Protein AF-A0A6M5JEY6-F1 (afdb_monomer_lite)

Radius of gyration: 16.25 Å; chains: 1; bounding box: 39×34×41 Å

Secondary structure (DSSP, 8-state):
--------TT----TTGGGS-TT----EEEEE-TTS-EEEEE-GGG-SSHHHHHHHHHHHHHHHHHHHHHHHT--HHHHHHHHHHHHHHHHHH--S----S------

Foldseek 3Di:
DDPPPDDDPPDDDPPCPPPCDPPDDDAKDWDADPVRDIAIDGLCLVDPDPVVVVVVVLVVLLVVLVVCCVVVVDDSVVSSVVSVVVVVCCVVPPPDDPPHPDPNDDD

Sequence (107 aa):
MSSSTWEPEGRITLENAEDLGPDSAEIARVWVNDEGGASVWIAAFRLEDPKMFGYLMADTMRHAARAYAGTWSIEEDAALEAIAQGLSEALRGQTTTVTTIQDGSLN

Structure (mmCIF, N/CA/C/O backbone):
data_AF-A0A6M5JEY6-F1
#
_entry.id   AF-A0A6M5JEY6-F1
#
loop_
_atom_site.group_PDB
_atom_site.id
_atom_site.type_symbol
_atom_site.label_atom_id
_atom_site.label_alt_id
_atom_site.label_comp_id
_atom_site.label_asym_id
_atom_site.label_entity_id
_atom_site.label_seq_id
_atom_site.pdbx_PDB_ins_code
_atom_site.Cartn_x
_atom_site.Cartn_y
_atom_site.Cartn_z
_atom_site.occupancy
_atom_site.B_iso_or_equiv
_atom_site.auth_seq_id
_atom_site.auth_comp_id
_atom_site.auth_asym_id
_atom_site.auth_atom_id
_atom_site.pdbx_PDB_model_num
ATOM 1 N N . MET A 1 1 ? 21.603 21.913 -14.740 1.00 39.66 1 MET A N 1
ATOM 2 C CA . MET A 1 1 ? 20.495 22.633 -14.080 1.00 39.66 1 MET A CA 1
ATOM 3 C C . MET A 1 1 ? 19.780 21.611 -13.224 1.00 39.66 1 MET A C 1
ATOM 5 O O . MET A 1 1 ? 19.295 20.642 -13.785 1.00 39.66 1 MET A O 1
ATOM 9 N N . SER A 1 2 ? 19.833 21.738 -11.897 1.00 47.00 2 SER A N 1
ATOM 10 C CA . SER A 1 2 ? 19.101 20.820 -11.020 1.00 47.00 2 SER A CA 1
ATOM 11 C C . SER A 1 2 ? 17.616 21.126 -11.190 1.00 47.00 2 SER A C 1
ATOM 13 O O . SER A 1 2 ? 17.173 22.200 -10.784 1.00 47.00 2 SER A O 1
ATOM 15 N N . SER A 1 3 ? 16.865 20.257 -11.870 1.00 49.84 3 SER A N 1
ATOM 16 C CA . SER A 1 3 ? 15.410 20.322 -11.799 1.00 49.84 3 SER A CA 1
ATOM 17 C C . SER A 1 3 ? 15.047 19.875 -10.391 1.00 49.84 3 SER A C 1
ATOM 19 O O . SER A 1 3 ? 15.101 18.683 -10.092 1.00 49.84 3 SER A O 1
ATOM 21 N N . SER A 1 4 ? 14.731 20.809 -9.494 1.00 55.00 4 SER A N 1
ATOM 22 C CA . SER A 1 4 ? 14.051 20.406 -8.269 1.00 55.00 4 SER A CA 1
ATOM 23 C C . SER A 1 4 ? 12.665 19.939 -8.693 1.00 55.00 4 SER A C 1
ATOM 25 O O . SER A 1 4 ? 11.786 20.755 -8.976 1.00 55.00 4 SER A O 1
ATOM 27 N N . THR A 1 5 ? 12.496 18.629 -8.826 1.00 67.94 5 THR A N 1
ATOM 28 C CA . THR A 1 5 ? 11.174 18.028 -8.937 1.00 67.94 5 THR A CA 1
ATOM 29 C C . THR A 1 5 ? 10.427 18.420 -7.671 1.00 67.94 5 THR A C 1
ATOM 31 O O . THR A 1 5 ? 10.862 18.097 -6.567 1.00 67.94 5 THR A O 1
ATOM 34 N N . TRP A 1 6 ? 9.373 19.216 -7.824 1.00 76.56 6 TRP A N 1
ATOM 35 C CA . TRP A 1 6 ? 8.491 19.548 -6.716 1.00 76.56 6 TRP A CA 1
ATOM 36 C C . TRP A 1 6 ? 7.803 18.261 -6.244 1.00 76.56 6 TRP A C 1
ATOM 38 O O . TRP A 1 6 ? 7.309 17.491 -7.068 1.00 76.56 6 TRP A O 1
ATOM 48 N N . GLU A 1 7 ? 7.800 18.024 -4.934 1.00 74.75 7 GLU A N 1
ATOM 49 C CA . GLU A 1 7 ? 7.106 16.903 -4.298 1.00 74.75 7 GLU A CA 1
ATOM 50 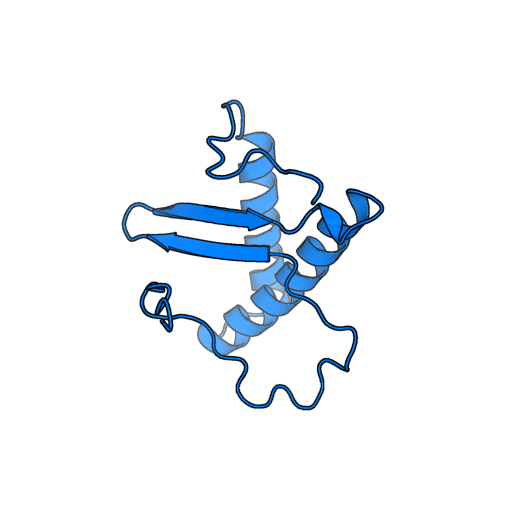C C . GLU A 1 7 ? 6.067 17.450 -3.305 1.00 74.75 7 GLU A C 1
ATOM 52 O O . GLU A 1 7 ? 6.340 18.479 -2.674 1.00 74.75 7 GLU A O 1
ATOM 57 N N . PRO A 1 8 ? 4.903 16.789 -3.145 1.00 81.06 8 PRO A N 1
ATOM 58 C CA . PRO A 1 8 ? 3.904 17.192 -2.159 1.00 81.06 8 PRO A CA 1
ATOM 59 C C . PRO A 1 8 ? 4.432 17.140 -0.715 1.00 81.06 8 PRO A C 1
ATOM 61 O O . PRO A 1 8 ? 5.361 16.391 -0.393 1.00 81.06 8 PRO A O 1
ATOM 64 N N . GLU A 1 9 ? 3.816 17.930 0.170 1.00 81.12 9 GLU A N 1
ATOM 65 C CA . GLU A 1 9 ? 4.100 17.892 1.609 1.00 81.12 9 GLU A CA 1
ATOM 66 C C . GLU A 1 9 ? 3.762 16.517 2.217 1.00 81.12 9 GLU A C 1
ATOM 68 O O . GLU A 1 9 ? 2.911 15.787 1.712 1.00 81.12 9 GLU A O 1
ATOM 73 N N . GLY A 1 10 ? 4.447 16.146 3.305 1.00 80.88 10 GLY A N 1
ATOM 74 C CA . GLY A 1 10 ? 4.208 14.872 3.999 1.00 80.88 10 GLY A CA 1
ATOM 75 C C . GLY A 1 10 ? 4.882 13.647 3.371 1.00 80.88 10 GLY A C 1
ATOM 76 O O . GLY A 1 10 ? 4.564 12.522 3.755 1.00 80.88 10 GLY A O 1
ATOM 77 N N . ARG A 1 11 ? 5.825 13.834 2.432 1.00 86.00 11 ARG A N 1
ATOM 78 C CA . ARG A 1 11 ? 6.620 12.725 1.883 1.00 86.00 11 ARG A CA 1
ATOM 79 C C . ARG A 1 11 ? 7.282 11.924 3.008 1.00 86.00 11 ARG A C 1
ATOM 81 O O . ARG A 1 11 ? 7.940 12.496 3.877 1.00 86.00 11 ARG A O 1
ATOM 88 N N . ILE A 1 12 ? 7.159 10.601 2.952 1.00 83.31 12 ILE A N 1
ATOM 89 C CA . ILE A 1 12 ? 7.880 9.715 3.866 1.00 83.31 12 ILE A CA 1
ATOM 90 C C . ILE A 1 12 ? 9.344 9.702 3.426 1.00 83.31 12 ILE A C 1
ATOM 92 O O . ILE A 1 12 ? 9.678 9.215 2.346 1.00 83.31 12 ILE A O 1
ATOM 96 N N . THR A 1 13 ? 10.220 10.283 4.241 1.00 81.19 13 THR A N 1
ATOM 97 C CA . THR A 1 13 ? 11.665 10.231 4.020 1.00 81.19 13 THR A CA 1
ATOM 98 C C . THR A 1 13 ? 12.220 8.899 4.499 1.00 81.19 13 THR A C 1
ATOM 100 O O . THR A 1 13 ? 11.838 8.401 5.556 1.00 81.19 13 THR A O 1
ATOM 103 N N . LEU A 1 14 ? 13.166 8.338 3.743 1.00 77.12 14 LEU A N 1
ATOM 104 C CA . LEU A 1 14 ? 13.968 7.200 4.186 1.00 77.12 14 LEU A CA 1
ATOM 105 C C . LEU A 1 14 ? 14.967 7.681 5.251 1.00 77.12 14 LEU A C 1
ATOM 107 O O . LEU A 1 14 ? 16.149 7.880 4.972 1.00 77.12 14 LEU A O 1
ATOM 111 N N . GLU A 1 15 ? 14.485 7.954 6.460 1.00 64.44 15 GLU A N 1
ATOM 112 C CA . GLU A 1 15 ? 15.366 8.193 7.600 1.00 64.44 15 GLU A CA 1
ATOM 113 C C . GLU A 1 15 ? 16.042 6.860 7.948 1.00 64.44 15 GLU A C 1
ATOM 115 O O . GLU A 1 15 ? 15.373 5.892 8.299 1.00 64.44 15 GLU A O 1
ATOM 120 N N . ASN A 1 16 ? 17.371 6.801 7.808 1.00 54.47 16 ASN A N 1
ATOM 121 C CA . ASN A 1 16 ? 18.194 5.590 7.947 1.00 54.47 16 ASN A CA 1
ATOM 122 C C 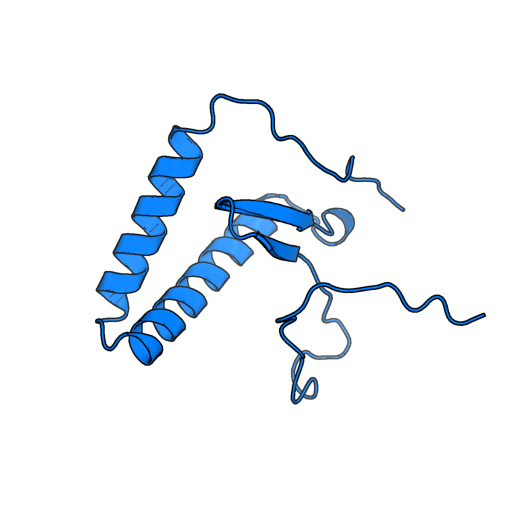. ASN A 1 16 ? 18.002 4.561 6.816 1.00 54.47 16 ASN A C 1
ATOM 124 O O . ASN A 1 16 ? 17.753 3.385 7.064 1.00 54.47 16 ASN A O 1
ATOM 128 N N . ALA A 1 17 ? 18.208 4.982 5.562 1.00 53.50 17 ALA A N 1
ATOM 129 C CA . ALA A 1 17 ? 18.307 4.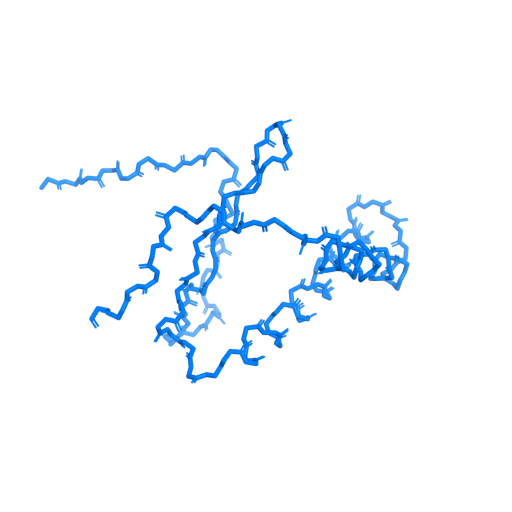112 4.377 1.00 53.50 17 ALA A CA 1
ATOM 130 C C . ALA A 1 17 ? 19.400 3.008 4.449 1.00 53.50 17 ALA A C 1
ATOM 132 O O . ALA A 1 17 ? 19.687 2.363 3.443 1.00 53.50 17 ALA A O 1
ATOM 133 N N . GLU A 1 18 ? 20.031 2.802 5.607 1.00 53.00 18 GLU A N 1
ATOM 134 C CA . GLU A 1 18 ? 21.203 1.948 5.803 1.00 53.00 18 GLU A CA 1
ATOM 135 C C . GLU A 1 18 ? 20.919 0.446 5.639 1.00 53.00 18 GLU A C 1
ATOM 137 O O . GLU A 1 18 ? 21.869 -0.301 5.435 1.00 53.00 18 GLU A O 1
ATOM 142 N N . ASP A 1 19 ? 19.654 0.001 5.646 1.00 65.88 19 ASP A N 1
ATOM 143 C CA . ASP A 1 19 ? 19.328 -1.439 5.691 1.00 65.88 19 ASP A CA 1
ATOM 144 C C . ASP A 1 19 ? 18.399 -1.945 4.569 1.00 65.88 19 ASP A C 1
ATOM 146 O O . ASP A 1 19 ? 17.921 -3.075 4.602 1.00 65.88 19 ASP A O 1
ATOM 150 N N . LEU A 1 20 ? 18.135 -1.135 3.535 1.00 75.94 20 LEU A N 1
ATOM 151 C CA . LEU A 1 20 ? 17.362 -1.610 2.375 1.00 75.94 20 LEU A CA 1
ATOM 152 C C . LEU A 1 20 ? 18.188 -2.525 1.452 1.00 75.94 20 LEU A C 1
ATOM 154 O O . LEU A 1 20 ? 17.628 -3.306 0.686 1.00 75.94 20 LEU A O 1
ATOM 158 N N . GLY A 1 21 ? 19.518 -2.445 1.535 1.00 78.12 21 GLY A N 1
ATOM 159 C CA . GLY A 1 21 ? 20.440 -3.138 0.641 1.00 78.12 21 GLY A CA 1
ATOM 160 C C . GLY A 1 21 ? 20.618 -2.430 -0.714 1.00 78.12 21 GLY A C 1
ATOM 161 O O . GLY A 1 21 ? 19.769 -1.639 -1.131 1.00 78.12 21 GLY A O 1
ATOM 162 N N . PRO A 1 22 ? 21.736 -2.694 -1.417 1.00 79.31 22 PRO A N 1
ATOM 163 C CA . PRO A 1 22 ? 22.107 -1.982 -2.645 1.00 79.31 22 PRO A CA 1
ATOM 164 C C . PRO A 1 22 ? 21.146 -2.216 -3.820 1.00 79.31 22 PRO A C 1
ATOM 166 O O . PRO A 1 22 ? 21.094 -1.391 -4.727 1.00 79.31 22 PRO A O 1
ATOM 169 N N . ASP A 1 23 ? 20.380 -3.307 -3.789 1.00 82.44 23 ASP A N 1
ATOM 170 C CA . ASP A 1 23 ? 19.460 -3.698 -4.861 1.00 82.44 23 ASP A CA 1
ATOM 171 C C . ASP A 1 23 ? 18.005 -3.275 -4.591 1.00 82.44 23 ASP A C 1
ATOM 173 O O . ASP A 1 23 ? 17.102 -3.612 -5.359 1.00 82.44 23 ASP A O 1
ATOM 177 N N . SER A 1 24 ? 17.749 -2.539 -3.503 1.00 85.69 24 SER A N 1
ATOM 178 C CA . SER A 1 24 ? 16.406 -2.038 -3.217 1.00 85.69 24 SER A CA 1
ATOM 179 C C . SER A 1 24 ? 15.994 -0.946 -4.195 1.00 85.69 24 SER A C 1
ATOM 181 O O . SER A 1 24 ? 16.770 -0.053 -4.543 1.00 85.69 24 SER A O 1
ATOM 183 N N . ALA A 1 25 ? 14.737 -1.002 -4.623 1.00 88.62 25 ALA A N 1
ATOM 184 C CA . ALA A 1 25 ? 14.164 -0.044 -5.548 1.00 88.62 25 ALA A CA 1
ATOM 185 C C . ALA A 1 25 ? 12.728 0.314 -5.159 1.00 88.62 25 ALA A C 1
ATOM 187 O O . ALA A 1 25 ? 11.950 -0.528 -4.714 1.00 88.62 25 ALA A O 1
ATOM 188 N N . GLU A 1 26 ? 12.353 1.571 -5.397 1.00 89.81 26 GLU A N 1
ATOM 189 C CA . GLU A 1 26 ? 10.970 2.022 -5.252 1.00 89.81 26 GLU A CA 1
ATOM 190 C C . GLU A 1 26 ? 10.073 1.323 -6.294 1.00 89.81 26 GLU A C 1
ATOM 192 O O . GLU A 1 26 ? 10.335 1.388 -7.504 1.00 89.81 26 GLU A O 1
ATOM 197 N N . ILE A 1 27 ? 9.021 0.650 -5.812 1.00 92.00 27 ILE A N 1
ATOM 198 C CA . ILE A 1 27 ? 8.024 -0.056 -6.637 1.00 92.00 27 ILE A CA 1
ATOM 199 C C . ILE A 1 27 ? 6.732 0.746 -6.784 1.00 92.00 27 ILE A C 1
ATOM 201 O O . ILE A 1 27 ? 6.129 0.742 -7.857 1.00 92.00 27 ILE A O 1
ATOM 205 N N . ALA A 1 28 ? 6.308 1.432 -5.727 1.00 90.75 28 ALA A N 1
ATOM 206 C CA . ALA A 1 28 ? 5.084 2.213 -5.718 1.00 90.75 28 ALA A CA 1
ATOM 207 C C . ALA A 1 28 ? 5.288 3.519 -4.955 1.00 90.75 28 ALA A C 1
ATOM 209 O O . ALA A 1 28 ? 5.929 3.539 -3.905 1.00 90.75 28 ALA A O 1
ATOM 210 N N . ARG A 1 29 ? 4.682 4.588 -5.465 1.00 90.00 29 ARG A N 1
ATOM 211 C CA . ARG A 1 29 ? 4.567 5.869 -4.774 1.00 90.00 29 ARG A CA 1
ATOM 212 C C . ARG A 1 29 ? 3.106 6.293 -4.802 1.00 90.00 29 ARG A C 1
ATOM 214 O O . ARG A 1 29 ? 2.534 6.485 -5.875 1.00 90.00 29 ARG A O 1
ATOM 221 N N . VAL A 1 30 ? 2.504 6.378 -3.621 1.00 89.62 30 VAL A N 1
ATOM 222 C CA . VAL A 1 30 ? 1.065 6.594 -3.438 1.00 89.62 30 VAL A CA 1
ATOM 223 C C . VAL A 1 30 ? 0.858 7.876 -2.650 1.00 89.62 30 VAL A C 1
ATOM 225 O O . VAL A 1 30 ? 1.465 8.061 -1.599 1.00 89.62 30 VAL A O 1
ATOM 228 N N . TRP A 1 31 ? -0.016 8.738 -3.154 1.00 88.25 31 TRP A N 1
ATOM 229 C CA . TRP A 1 31 ? -0.398 9.995 -2.522 1.00 88.25 31 TRP A CA 1
ATOM 230 C C . TRP A 1 31 ? -1.909 10.066 -2.388 1.00 88.25 31 TRP A C 1
ATOM 232 O O . TRP A 1 31 ? -2.621 9.599 -3.275 1.00 88.25 31 TRP A O 1
ATOM 242 N N . VAL A 1 32 ? -2.385 10.691 -1.318 1.00 87.25 32 VAL A N 1
ATOM 243 C CA . VAL A 1 32 ? -3.795 11.025 -1.108 1.00 87.25 32 VAL A CA 1
ATOM 244 C C . VAL A 1 32 ? -3.936 12.542 -1.027 1.00 87.25 32 VAL A C 1
ATOM 246 O O . VAL A 1 32 ? -3.021 13.218 -0.558 1.00 87.25 32 VAL A O 1
ATOM 249 N N . ASN A 1 33 ? -5.053 13.079 -1.508 1.00 83.44 33 ASN A N 1
ATOM 250 C CA . ASN A 1 33 ? -5.425 14.478 -1.316 1.00 83.44 33 ASN A CA 1
ATOM 251 C C . ASN A 1 33 ? -6.683 14.600 -0.439 1.00 83.44 33 ASN A C 1
ATOM 253 O O . ASN A 1 33 ? -7.360 13.609 -0.160 1.00 83.44 33 ASN A O 1
ATOM 257 N N . ASP A 1 34 ? -7.017 15.825 -0.034 1.00 78.81 34 ASP A N 1
ATOM 258 C CA . ASP A 1 34 ? -8.162 16.105 0.847 1.00 78.81 34 ASP A CA 1
ATOM 259 C C . ASP A 1 34 ? -9.524 15.728 0.232 1.00 78.81 34 ASP A C 1
ATOM 261 O O . ASP A 1 34 ? -10.518 15.593 0.942 1.00 78.81 34 ASP A O 1
ATOM 265 N N . GLU A 1 35 ? -9.580 15.518 -1.085 1.00 78.44 35 GLU A N 1
ATOM 266 C CA . GLU A 1 35 ? -10.780 15.081 -1.807 1.00 78.44 35 GLU A CA 1
ATOM 267 C C . GLU A 1 35 ? -10.952 13.549 -1.798 1.00 78.44 35 GLU A C 1
ATOM 269 O O . GLU A 1 35 ? -11.884 13.021 -2.404 1.00 78.44 35 GLU A O 1
ATOM 274 N N . GLY A 1 36 ? -10.060 12.817 -1.119 1.00 67.31 36 GLY A N 1
ATOM 275 C CA . GLY A 1 36 ? -10.081 11.355 -1.048 1.00 67.31 36 GLY A CA 1
ATOM 276 C C . GLY A 1 36 ? -9.602 10.666 -2.330 1.00 67.31 36 GLY A C 1
ATOM 277 O O . GLY A 1 36 ? -9.715 9.446 -2.454 1.00 67.31 36 GLY A O 1
ATOM 278 N N . GLY A 1 37 ? -9.058 11.425 -3.284 1.00 77.62 37 GLY A N 1
ATOM 279 C CA . GLY A 1 37 ? -8.443 10.898 -4.494 1.00 77.62 37 GLY A CA 1
ATOM 280 C C . GLY A 1 37 ? -7.029 10.393 -4.220 1.00 77.62 37 GLY A C 1
ATOM 281 O O . GLY A 1 37 ? -6.240 11.059 -3.547 1.00 77.62 37 GLY A O 1
ATOM 282 N N . ALA A 1 38 ? -6.691 9.227 -4.777 1.00 83.12 38 ALA A N 1
ATOM 283 C CA . ALA A 1 38 ? -5.335 8.695 -4.743 1.00 83.12 38 ALA A CA 1
ATOM 284 C C . ALA A 1 38 ? -4.617 8.936 -6.079 1.00 83.12 38 ALA A C 1
ATOM 286 O O . ALA A 1 38 ? -5.159 8.645 -7.144 1.00 83.12 38 ALA A O 1
ATOM 287 N N . SER A 1 39 ? -3.379 9.427 -6.024 1.00 85.38 39 SER A N 1
ATOM 288 C CA . SER A 1 39 ? -2.461 9.460 -7.169 1.00 85.38 39 SER A CA 1
ATOM 289 C C . SER A 1 39 ? -1.381 8.403 -6.973 1.00 85.38 39 SER A C 1
ATOM 291 O O . SER A 1 39 ? -0.701 8.390 -5.944 1.00 85.38 39 SER A O 1
ATOM 293 N N . VAL A 1 40 ? -1.238 7.502 -7.945 1.00 87.25 40 VAL A N 1
ATOM 294 C CA . VAL A 1 40 ? -0.401 6.303 -7.820 1.00 87.25 40 VAL A CA 1
ATOM 295 C C . VAL A 1 40 ? 0.564 6.201 -8.996 1.00 87.25 40 VAL A C 1
ATOM 297 O O . VAL A 1 40 ? 0.146 6.214 -10.151 1.00 87.25 40 VAL A O 1
ATOM 300 N N . TRP A 1 41 ? 1.848 6.038 -8.685 1.00 87.62 41 TRP A N 1
ATOM 301 C CA . TRP A 1 41 ? 2.904 5.686 -9.632 1.00 87.62 41 TRP A CA 1
ATOM 302 C C . TRP A 1 41 ? 3.393 4.277 -9.323 1.00 87.62 41 TRP A C 1
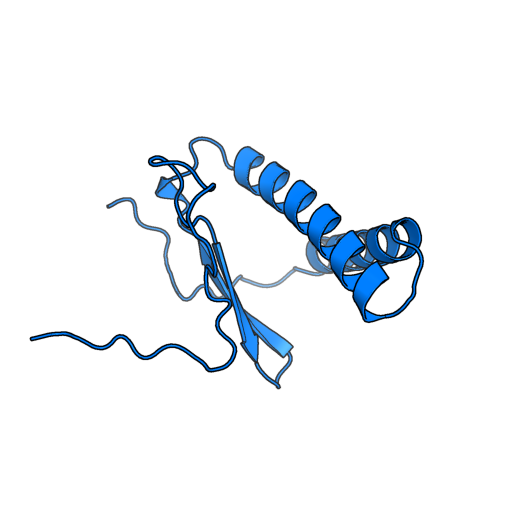ATOM 304 O O . TRP A 1 41 ? 3.752 4.003 -8.178 1.00 87.62 41 TRP A O 1
ATOM 314 N N . ILE A 1 42 ? 3.434 3.402 -10.332 1.00 89.88 42 ILE A N 1
ATOM 315 C CA . ILE A 1 42 ? 3.903 2.017 -10.199 1.00 89.88 42 ILE A CA 1
ATOM 316 C C . ILE A 1 42 ? 5.066 1.776 -11.161 1.00 89.88 42 ILE A C 1
ATOM 318 O O . ILE A 1 42 ? 4.914 1.881 -12.378 1.00 89.88 42 ILE A O 1
ATOM 322 N N . ALA A 1 43 ? 6.221 1.378 -10.631 1.00 90.69 43 ALA A N 1
ATOM 323 C CA . ALA A 1 43 ? 7.378 0.960 -11.417 1.00 90.69 43 ALA A CA 1
ATOM 324 C C . ALA A 1 43 ? 7.226 -0.499 -11.885 1.00 90.69 43 ALA A C 1
ATOM 326 O O . ALA A 1 43 ? 8.022 -1.367 -11.531 1.00 90.69 43 ALA A O 1
ATOM 327 N N . ALA A 1 44 ? 6.188 -0.776 -12.681 1.00 88.88 44 ALA A N 1
ATOM 328 C CA . ALA A 1 44 ? 5.828 -2.134 -13.099 1.00 88.88 44 ALA A CA 1
ATOM 329 C C . ALA A 1 44 ? 6.972 -2.869 -13.821 1.00 88.88 44 ALA A C 1
ATOM 331 O O . ALA A 1 44 ? 7.116 -4.073 -13.661 1.00 88.88 44 ALA A O 1
ATOM 332 N N . PHE A 1 45 ? 7.835 -2.143 -14.541 1.00 88.94 45 PHE A N 1
ATOM 333 C CA . PHE A 1 45 ? 9.015 -2.692 -15.224 1.00 88.94 45 PHE A CA 1
ATOM 334 C C . PHE A 1 45 ? 10.048 -3.339 -14.283 1.00 88.94 45 PHE A C 1
ATOM 336 O O . PHE A 1 45 ? 10.939 -4.039 -14.752 1.00 88.94 45 PHE A O 1
ATOM 343 N N . ARG A 1 46 ? 9.957 -3.102 -12.966 1.00 89.25 46 ARG A N 1
ATOM 344 C CA . ARG A 1 46 ? 10.797 -3.758 -11.951 1.00 89.25 46 ARG A CA 1
ATOM 345 C C . ARG A 1 46 ? 10.211 -5.074 -11.441 1.00 89.25 46 ARG A C 1
ATOM 347 O O . ARG A 1 46 ? 10.845 -5.737 -10.627 1.00 89.25 46 ARG A O 1
ATOM 354 N N . LEU A 1 47 ? 9.007 -5.439 -11.881 1.00 89.12 47 LEU A N 1
ATOM 355 C CA . LEU A 1 47 ? 8.315 -6.655 -11.476 1.00 89.12 47 LEU A CA 1
ATOM 356 C C . LEU A 1 47 ? 8.142 -7.583 -12.685 1.00 89.12 47 LEU A C 1
ATOM 358 O O . LEU A 1 47 ? 7.470 -7.248 -13.652 1.00 89.12 47 LEU A O 1
ATOM 362 N N . GLU A 1 48 ? 8.721 -8.777 -12.603 1.00 87.94 48 GLU A N 1
ATOM 363 C CA . GLU A 1 48 ? 8.637 -9.831 -13.624 1.00 87.94 48 GLU A CA 1
ATOM 364 C C . GLU A 1 48 ? 7.237 -10.472 -13.768 1.00 87.94 48 GLU A C 1
ATOM 366 O O . GLU A 1 48 ? 6.873 -10.916 -14.854 1.00 87.94 48 GLU A O 1
ATOM 371 N N . ASP A 1 49 ? 6.438 -10.523 -12.693 1.00 91.56 49 ASP A N 1
ATOM 372 C CA . ASP A 1 49 ? 5.099 -11.131 -12.638 1.00 91.56 49 ASP A CA 1
ATOM 373 C C . ASP A 1 49 ? 4.149 -10.207 -11.845 1.00 91.56 49 ASP A C 1
ATOM 375 O O . ASP A 1 49 ? 4.468 -9.838 -10.708 1.00 91.56 49 ASP A O 1
ATOM 379 N N . PRO A 1 50 ? 2.959 -9.859 -12.379 1.00 90.38 50 PRO A N 1
ATOM 380 C CA . PRO A 1 50 ? 1.931 -9.102 -11.660 1.00 90.38 50 PRO A CA 1
ATOM 381 C C . PRO A 1 50 ? 1.578 -9.645 -10.267 1.00 90.38 50 PRO A C 1
ATOM 383 O O . PRO A 1 50 ? 1.232 -8.872 -9.372 1.00 90.38 50 PRO A O 1
ATOM 386 N N . LYS A 1 51 ? 1.690 -10.960 -10.039 1.00 95.25 51 LYS A N 1
ATOM 387 C CA . LYS A 1 51 ? 1.464 -11.567 -8.716 1.00 95.25 51 LYS A CA 1
ATOM 388 C C . LYS A 1 51 ? 2.410 -11.021 -7.654 1.00 95.25 51 LYS A C 1
ATOM 390 O O . LYS A 1 51 ? 2.010 -10.928 -6.496 1.00 95.25 51 LYS A O 1
ATOM 395 N N . MET A 1 52 ? 3.627 -10.622 -8.032 1.00 93.56 52 MET A N 1
ATOM 396 C CA . MET A 1 52 ? 4.581 -10.029 -7.095 1.00 93.56 52 MET A CA 1
ATOM 397 C C . MET A 1 52 ? 4.068 -8.711 -6.523 1.00 93.56 52 MET A C 1
ATOM 399 O O . MET A 1 52 ? 4.241 -8.463 -5.333 1.00 93.56 52 MET A O 1
ATOM 403 N N . PHE A 1 53 ? 3.365 -7.907 -7.328 1.00 93.31 53 PHE A N 1
ATOM 404 C CA . PHE A 1 53 ? 2.700 -6.713 -6.813 1.00 93.31 53 PHE A CA 1
ATOM 405 C C . PHE A 1 53 ? 1.619 -7.088 -5.792 1.00 93.31 53 PHE A C 1
ATOM 407 O O . PHE A 1 53 ? 1.533 -6.483 -4.729 1.00 93.31 53 PHE A O 1
ATOM 414 N N . GLY A 1 54 ? 0.844 -8.143 -6.064 1.00 93.75 54 GLY A N 1
ATOM 415 C CA . GLY A 1 54 ? -0.134 -8.678 -5.112 1.00 93.75 54 GLY A CA 1
ATOM 416 C C . GLY A 1 54 ? 0.488 -9.106 -3.777 1.00 93.75 54 GLY A C 1
ATOM 417 O O . GLY A 1 54 ? -0.038 -8.765 -2.718 1.00 93.75 54 GLY A O 1
ATOM 418 N N . TYR A 1 55 ? 1.629 -9.799 -3.806 1.00 94.00 55 TYR A N 1
ATOM 419 C CA . TYR A 1 55 ? 2.354 -10.185 -2.590 1.00 94.00 55 TYR A CA 1
ATOM 420 C C . TYR A 1 55 ? 2.901 -8.974 -1.830 1.00 94.00 55 TYR A C 1
ATOM 422 O O . TYR A 1 55 ? 2.758 -8.914 -0.609 1.00 94.00 55 TYR A O 1
ATOM 430 N N . LEU A 1 56 ? 3.443 -7.981 -2.542 1.00 92.94 56 LEU A N 1
ATOM 431 C CA . LEU A 1 56 ? 3.904 -6.727 -1.945 1.00 92.94 56 LEU A CA 1
ATOM 432 C C . LEU A 1 56 ? 2.760 -5.977 -1.247 1.00 92.94 56 LEU A C 1
ATOM 434 O O . LEU A 1 56 ? 2.943 -5.447 -0.153 1.00 92.94 56 LEU A O 1
ATOM 438 N N . MET A 1 57 ? 1.567 -5.955 -1.846 1.00 94.12 57 MET A N 1
ATOM 439 C CA . MET A 1 57 ? 0.389 -5.329 -1.237 1.00 94.12 57 MET A CA 1
ATOM 440 C C . MET A 1 57 ? -0.075 -6.062 0.015 1.00 94.12 57 MET A C 1
ATOM 442 O O . MET A 1 57 ? -0.373 -5.410 1.014 1.00 94.12 57 MET A O 1
ATOM 446 N N . ALA A 1 58 ? -0.068 -7.395 0.005 1.00 95.00 58 ALA A N 1
ATOM 447 C CA . ALA A 1 58 ? -0.387 -8.174 1.196 1.00 95.00 58 ALA A CA 1
ATOM 448 C C . ALA A 1 58 ? 0.583 -7.877 2.355 1.00 95.00 58 ALA A C 1
ATOM 450 O O . ALA A 1 58 ? 0.144 -7.715 3.494 1.00 95.00 58 ALA A O 1
ATOM 451 N N . ASP A 1 59 ? 1.883 -7.768 2.073 1.00 94.88 59 ASP A N 1
ATOM 452 C CA . ASP A 1 59 ? 2.886 -7.425 3.085 1.00 94.88 59 ASP A CA 1
ATOM 453 C C . ASP A 1 59 ? 2.736 -5.978 3.583 1.00 94.88 59 ASP A C 1
ATOM 455 O O . ASP A 1 59 ? 2.724 -5.719 4.789 1.00 94.88 59 ASP A O 1
ATOM 459 N N . THR A 1 60 ? 2.496 -5.038 2.666 1.00 94.62 60 THR A N 1
ATOM 460 C CA . THR A 1 60 ? 2.227 -3.627 2.988 1.00 94.62 60 THR A CA 1
ATOM 461 C C . THR A 1 60 ? 1.020 -3.485 3.919 1.00 94.62 60 THR A C 1
ATOM 463 O O . THR A 1 60 ? 1.064 -2.713 4.873 1.00 94.62 60 THR A O 1
ATOM 466 N N . MET A 1 61 ? -0.049 -4.256 3.701 1.00 96.50 61 MET A N 1
ATOM 467 C CA . MET A 1 61 ? -1.247 -4.226 4.551 1.00 96.50 61 MET A CA 1
ATOM 468 C C . MET A 1 61 ? -0.985 -4.731 5.969 1.00 96.50 61 MET A C 1
ATOM 470 O O . MET A 1 61 ? -1.547 -4.185 6.915 1.00 96.50 61 MET A O 1
ATOM 474 N N . ARG A 1 62 ? -0.107 -5.726 6.144 1.00 95.81 62 ARG A N 1
ATOM 475 C CA . ARG A 1 62 ? 0.312 -6.193 7.477 1.00 95.81 62 ARG A CA 1
ATOM 476 C C . ARG A 1 62 ? 1.105 -5.118 8.215 1.00 95.81 62 ARG A C 1
ATOM 478 O O . ARG A 1 62 ? 0.833 -4.841 9.380 1.00 95.81 62 ARG A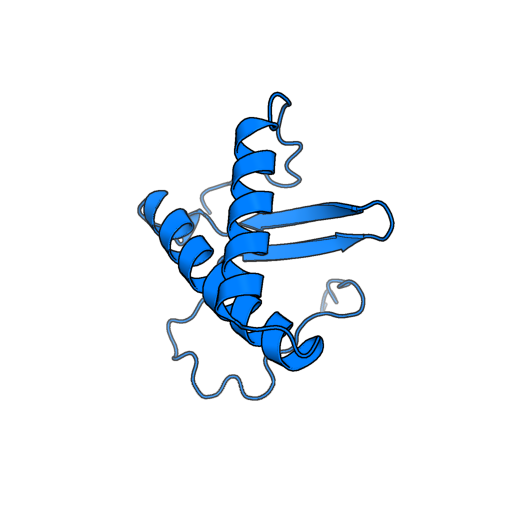 O 1
ATOM 485 N N . HIS A 1 63 ? 2.029 -4.457 7.521 1.00 95.06 63 HIS A N 1
ATOM 486 C CA . HIS A 1 63 ? 2.765 -3.323 8.084 1.00 95.06 63 HIS A CA 1
ATOM 487 C C . HIS A 1 63 ? 1.832 -2.160 8.437 1.00 95.06 63 HIS A C 1
ATOM 489 O O . HIS A 1 63 ? 1.968 -1.564 9.506 1.00 95.06 63 HIS A O 1
ATOM 495 N N . ALA A 1 64 ? 0.845 -1.876 7.584 1.00 96.06 64 ALA A N 1
ATOM 496 C CA . ALA A 1 64 ? -0.179 -0.881 7.864 1.00 96.06 64 ALA A CA 1
ATOM 497 C C . ALA A 1 64 ? -0.985 -1.255 9.114 1.00 96.06 64 ALA A C 1
ATOM 499 O O . ALA A 1 64 ? -1.118 -0.420 10.001 1.00 96.06 64 ALA A O 1
ATOM 500 N N . ALA A 1 65 ? -1.453 -2.500 9.241 1.00 97.88 65 ALA A N 1
ATOM 501 C CA . ALA A 1 65 ? -2.186 -2.961 10.421 1.00 97.88 65 ALA A CA 1
ATOM 502 C C . ALA A 1 65 ? -1.403 -2.709 11.717 1.00 97.88 65 ALA A C 1
ATOM 504 O O . ALA A 1 65 ? -1.930 -2.097 12.647 1.00 97.88 65 ALA A O 1
ATOM 505 N N . ARG A 1 66 ? -0.113 -3.063 11.735 1.00 96.94 66 ARG A N 1
ATOM 506 C CA . ARG A 1 66 ? 0.782 -2.785 12.865 1.00 96.94 66 ARG A CA 1
ATOM 507 C C . ARG A 1 66 ? 0.929 -1.287 13.152 1.00 96.94 66 ARG A C 1
ATOM 509 O O . ARG A 1 66 ? 0.906 -0.871 14.310 1.00 96.94 66 ARG A O 1
ATOM 516 N N . ALA A 1 67 ? 1.062 -0.459 12.115 1.00 94.88 67 ALA A N 1
ATOM 517 C CA . ALA A 1 67 ? 1.156 0.993 12.263 1.00 94.88 67 ALA A CA 1
ATOM 518 C C . ALA A 1 67 ? -0.145 1.611 12.813 1.00 94.88 67 ALA A C 1
ATOM 520 O O . ALA A 1 67 ? -0.096 2.466 13.700 1.00 94.88 67 ALA A O 1
ATOM 521 N N . TYR A 1 68 ? -1.306 1.157 12.332 1.00 96.38 68 TYR A N 1
ATOM 522 C CA . TYR A 1 68 ? -2.619 1.589 12.816 1.00 96.38 68 TYR A CA 1
ATOM 523 C C . TYR A 1 68 ? -2.855 1.155 14.262 1.00 96.38 68 TYR A C 1
ATOM 525 O O . TYR A 1 68 ? -3.305 1.973 15.062 1.00 96.38 68 TYR A O 1
ATOM 533 N N . ALA A 1 69 ? -2.494 -0.079 14.616 1.00 96.69 69 ALA A N 1
ATOM 534 C CA . ALA A 1 69 ? -2.565 -0.571 15.987 1.00 96.69 69 ALA A CA 1
ATOM 535 C C . ALA A 1 69 ? -1.768 0.321 16.948 1.00 96.69 69 ALA A C 1
ATOM 537 O O . ALA A 1 69 ? -2.305 0.799 17.947 1.00 96.69 69 ALA A O 1
ATOM 538 N N . GLY A 1 70 ? -0.517 0.635 16.594 1.00 94.81 70 GLY A N 1
ATOM 539 C CA . GLY A 1 70 ? 0.337 1.516 17.393 1.00 94.81 70 GLY A CA 1
ATOM 540 C C . GLY A 1 70 ? -0.161 2.963 17.471 1.00 94.81 70 GLY A C 1
ATOM 541 O O . GLY A 1 70 ? -0.058 3.593 18.520 1.00 94.81 70 GLY A O 1
ATOM 542 N N . THR A 1 71 ? -0.725 3.488 16.382 1.00 95.25 71 THR A N 1
ATOM 543 C CA . THR A 1 71 ? -1.175 4.889 16.296 1.00 95.25 71 THR A CA 1
ATOM 544 C C . THR A 1 71 ? -2.504 5.116 17.015 1.00 95.25 71 THR A C 1
ATOM 546 O O . THR A 1 71 ? -2.676 6.120 17.704 1.00 95.25 71 THR A O 1
ATOM 549 N N . TRP A 1 72 ? -3.448 4.185 16.870 1.00 94.44 72 TRP A N 1
ATOM 550 C CA . TRP A 1 72 ? -4.836 4.345 17.319 1.00 94.44 72 TRP A CA 1
ATOM 551 C C . TRP A 1 72 ? -5.200 3.477 18.522 1.00 94.44 72 TRP A C 1
ATOM 553 O O . TRP A 1 72 ? -6.347 3.505 18.959 1.00 94.44 72 TRP A O 1
ATOM 563 N N . SER A 1 73 ? -4.237 2.737 19.080 1.00 93.31 73 SER A N 1
ATOM 564 C CA . SER A 1 73 ? -4.445 1.834 20.223 1.00 93.31 73 SER A CA 1
ATOM 565 C C . SER A 1 73 ? -5.569 0.813 19.988 1.00 93.31 73 SER A C 1
ATOM 567 O O . SER A 1 73 ? -6.378 0.549 20.876 1.00 93.31 73 SER A O 1
ATOM 569 N N . ILE A 1 74 ? -5.626 0.259 18.776 1.00 95.69 74 ILE A N 1
ATOM 570 C CA . ILE A 1 74 ? -6.507 -0.860 18.412 1.00 95.69 74 ILE A CA 1
ATOM 571 C C . ILE A 1 74 ? -5.685 -2.146 18.293 1.00 95.69 74 ILE A C 1
ATOM 573 O O . ILE A 1 74 ? -4.473 -2.088 18.098 1.00 95.69 74 ILE A O 1
ATOM 577 N N . GLU A 1 75 ? -6.333 -3.306 18.379 1.00 97.56 75 GLU A N 1
ATOM 578 C CA . GLU A 1 75 ? -5.657 -4.588 18.155 1.00 97.56 75 GLU A CA 1
ATOM 579 C C . GLU A 1 75 ? -5.195 -4.719 16.695 1.00 97.56 75 GLU A C 1
ATOM 581 O O . GLU A 1 75 ? -5.928 -4.363 15.768 1.00 97.56 75 GLU A O 1
ATOM 586 N N . GLU A 1 76 ? -3.992 -5.259 16.480 1.00 97.62 76 GLU A N 1
ATOM 587 C CA . GLU A 1 76 ? -3.404 -5.426 15.140 1.00 97.62 76 GLU A CA 1
ATOM 588 C C . GLU A 1 76 ? -4.274 -6.299 14.228 1.00 97.62 76 GLU A C 1
ATOM 590 O O . GLU A 1 76 ? -4.493 -5.944 13.070 1.00 97.62 76 GLU A O 1
ATOM 595 N N . ASP A 1 77 ? -4.852 -7.378 14.762 1.00 97.94 77 ASP A N 1
ATOM 596 C CA . ASP A 1 77 ? -5.758 -8.252 14.010 1.00 97.94 77 ASP A CA 1
ATOM 597 C C . ASP A 1 77 ? -7.033 -7.516 13.574 1.00 97.94 77 ASP A C 1
ATOM 599 O O . ASP A 1 77 ? -7.475 -7.663 12.434 1.00 97.94 77 ASP A O 1
ATOM 603 N N . ALA A 1 78 ? -7.590 -6.666 14.444 1.00 97.50 78 ALA A N 1
ATOM 604 C CA . ALA A 1 78 ? -8.765 -5.858 14.120 1.00 97.50 78 ALA A CA 1
ATOM 605 C C . ALA A 1 78 ? -8.439 -4.794 13.057 1.00 97.50 78 ALA A C 1
ATOM 607 O O . ALA A 1 78 ? -9.244 -4.538 12.159 1.00 97.50 78 ALA A O 1
ATOM 608 N N . ALA A 1 79 ? -7.243 -4.199 13.122 1.00 98.19 79 ALA A N 1
ATOM 609 C CA . ALA A 1 79 ? -6.757 -3.285 12.093 1.00 98.19 79 ALA A CA 1
ATOM 610 C C . ALA A 1 79 ? -6.590 -4.000 10.743 1.00 98.19 79 ALA A C 1
ATOM 612 O O . ALA A 1 79 ? -7.026 -3.486 9.711 1.00 98.19 79 ALA A O 1
ATOM 613 N N . LEU A 1 80 ? -5.996 -5.198 10.743 1.00 98.19 80 LEU A N 1
ATOM 614 C CA . LEU A 1 80 ? -5.799 -5.998 9.537 1.00 98.19 80 LEU A CA 1
ATOM 615 C C . LEU A 1 80 ? -7.133 -6.422 8.915 1.00 98.19 80 LEU A C 1
ATOM 617 O O . LEU A 1 80 ? -7.286 -6.328 7.696 1.00 98.19 80 LEU A O 1
ATOM 621 N N . GLU A 1 81 ? -8.097 -6.848 9.733 1.00 97.81 81 GLU A N 1
ATOM 622 C CA . GLU A 1 81 ? -9.447 -7.197 9.283 1.00 97.81 81 GLU A CA 1
ATOM 623 C C . GLU A 1 81 ? -10.122 -6.007 8.591 1.00 97.81 81 GLU A C 1
ATOM 625 O O . GLU A 1 81 ? -10.576 -6.137 7.452 1.00 97.81 81 GLU A O 1
ATOM 630 N N . ALA A 1 82 ? -10.107 -4.828 9.221 1.00 97.69 82 ALA A N 1
ATOM 631 C CA . ALA A 1 82 ? -10.698 -3.617 8.656 1.00 97.69 82 ALA A CA 1
ATOM 632 C C . ALA A 1 82 ? -10.031 -3.197 7.331 1.00 97.69 82 ALA A C 1
ATOM 634 O O . ALA A 1 82 ? -10.718 -2.857 6.364 1.00 97.69 82 ALA A O 1
ATOM 635 N N . ILE A 1 83 ? -8.697 -3.267 7.251 1.00 97.25 83 ILE A N 1
ATOM 636 C CA . ILE A 1 83 ? -7.938 -2.971 6.024 1.00 97.25 83 ILE A CA 1
ATOM 637 C C . ILE A 1 83 ? -8.303 -3.958 4.906 1.00 97.25 83 ILE A C 1
ATOM 639 O O . ILE A 1 83 ? -8.588 -3.548 3.777 1.00 97.25 83 ILE A O 1
ATOM 643 N N . ALA A 1 84 ? -8.318 -5.259 5.206 1.00 96.75 84 ALA A N 1
ATOM 644 C CA . ALA A 1 84 ? -8.632 -6.300 4.232 1.00 96.75 84 ALA A CA 1
ATOM 645 C C . ALA A 1 84 ? -10.084 -6.210 3.738 1.00 96.75 84 ALA A C 1
ATOM 647 O O . ALA A 1 84 ? -10.352 -6.436 2.549 1.00 96.75 84 ALA A O 1
ATOM 648 N N . GLN A 1 85 ? -11.014 -5.850 4.626 1.00 96.38 85 GLN A N 1
ATOM 649 C CA . GLN A 1 85 ? -12.402 -5.584 4.272 1.00 96.38 85 GLN A CA 1
ATOM 650 C C . GLN A 1 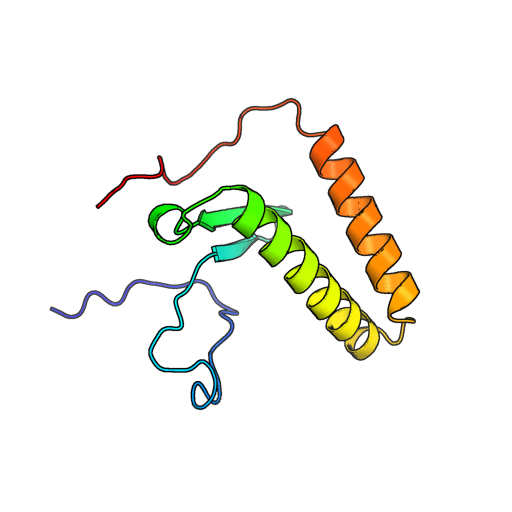85 ? -12.499 -4.404 3.300 1.00 96.38 85 GLN A C 1
ATOM 652 O O . GLN A 1 85 ? -13.042 -4.576 2.207 1.00 96.38 85 GLN A O 1
ATOM 657 N N . GLY A 1 86 ? -11.910 -3.252 3.642 1.00 93.88 86 GLY A N 1
ATOM 658 C CA . GLY A 1 86 ? -11.932 -2.059 2.791 1.00 93.88 86 GLY A CA 1
ATOM 659 C C . GLY A 1 86 ? -11.325 -2.303 1.406 1.00 93.88 86 GLY A C 1
ATOM 660 O O . GLY A 1 86 ? -11.910 -1.916 0.393 1.00 93.88 86 GLY A O 1
ATOM 661 N N . LEU A 1 87 ? -10.204 -3.032 1.330 1.00 93.00 87 LEU A N 1
ATOM 662 C CA . LEU A 1 87 ? -9.619 -3.452 0.052 1.00 93.00 87 LEU A CA 1
ATOM 663 C C . LEU A 1 87 ? -10.590 -4.319 -0.756 1.00 93.00 87 LEU A C 1
ATOM 665 O O . LEU A 1 87 ? -10.787 -4.093 -1.949 1.00 93.00 87 LEU A O 1
ATOM 669 N N . SER A 1 88 ? -11.165 -5.341 -0.123 1.00 92.31 88 SER A N 1
ATOM 670 C CA . SER A 1 88 ? -12.041 -6.298 -0.800 1.00 92.31 88 SER A CA 1
ATOM 671 C C . SER A 1 88 ? -13.301 -5.626 -1.339 1.00 92.31 88 SER A C 1
ATOM 673 O O . SER A 1 88 ? -13.756 -5.957 -2.433 1.00 92.31 88 SER A O 1
ATOM 675 N N . GLU A 1 89 ? -13.868 -4.686 -0.585 1.00 91.19 89 GLU A N 1
ATOM 676 C CA . GLU A 1 89 ? -14.995 -3.860 -1.015 1.00 91.19 89 GLU A CA 1
ATOM 677 C C . GLU A 1 89 ? -14.609 -2.976 -2.204 1.00 91.19 89 GLU A C 1
ATOM 679 O O . GLU A 1 89 ? -15.303 -2.995 -3.221 1.00 91.19 89 GLU A O 1
ATOM 684 N N . ALA A 1 90 ? -13.467 -2.285 -2.131 1.00 86.69 90 ALA A N 1
ATOM 685 C CA . ALA A 1 90 ? -12.981 -1.434 -3.214 1.00 86.69 90 ALA A CA 1
ATOM 686 C C . ALA A 1 90 ? -12.714 -2.225 -4.506 1.00 86.69 90 ALA A C 1
ATOM 688 O O . ALA A 1 90 ? -13.192 -1.838 -5.569 1.00 86.69 90 ALA A O 1
ATOM 689 N N . LEU A 1 91 ? -12.018 -3.364 -4.429 1.00 88.25 91 LEU A N 1
ATOM 690 C CA . LEU A 1 91 ? -11.723 -4.207 -5.595 1.00 88.25 91 LEU A CA 1
ATOM 691 C C . LEU A 1 91 ? -12.988 -4.777 -6.248 1.00 88.25 91 LEU A C 1
ATOM 693 O O . LEU A 1 91 ? -13.028 -4.947 -7.463 1.00 88.25 91 LEU A O 1
ATOM 697 N N . ARG A 1 92 ? -14.031 -5.068 -5.461 1.00 86.62 92 ARG A N 1
ATOM 698 C CA . ARG A 1 92 ? -15.333 -5.510 -5.990 1.00 86.62 92 ARG A CA 1
ATOM 699 C C . ARG A 1 92 ? -16.154 -4.353 -6.559 1.00 86.62 92 ARG A C 1
ATOM 701 O O . ARG A 1 92 ? -16.914 -4.564 -7.498 1.00 86.62 92 ARG A O 1
ATOM 708 N N . GLY A 1 93 ? -16.030 -3.163 -5.970 1.00 76.88 93 GLY A N 1
ATOM 709 C CA . GLY A 1 93 ? -16.765 -1.958 -6.352 1.00 76.88 93 GLY A CA 1
ATOM 710 C C . GLY A 1 93 ? -16.168 -1.195 -7.537 1.00 76.88 93 GLY A C 1
ATOM 711 O O . GLY A 1 93 ? -16.868 -0.390 -8.147 1.00 76.88 93 GLY A O 1
ATOM 712 N N . GLN A 1 94 ? -14.904 -1.441 -7.895 1.00 64.81 94 GLN A N 1
ATOM 713 C CA . GLN A 1 94 ? -14.254 -0.846 -9.065 1.00 64.81 94 GLN A CA 1
ATOM 714 C C . GLN A 1 94 ? -14.867 -1.381 -10.374 1.00 64.81 94 GLN A C 1
ATOM 716 O O . GLN A 1 94 ? -14.365 -2.312 -10.995 1.00 64.81 94 GLN A O 1
ATOM 721 N N . THR A 1 95 ? -15.966 -0.764 -10.815 1.00 51.88 95 THR A N 1
ATOM 722 C CA . THR A 1 95 ? -16.601 -0.994 -12.127 1.00 51.88 95 THR A CA 1
ATOM 723 C C . THR A 1 95 ? -16.242 0.078 -13.162 1.00 51.88 95 THR A C 1
ATOM 725 O O . THR A 1 95 ? -16.802 0.089 -14.257 1.00 51.88 95 THR A O 1
ATOM 728 N N . THR A 1 96 ? -15.355 1.017 -12.822 1.00 52.66 96 THR A N 1
ATOM 729 C CA . THR A 1 96 ? -15.005 2.176 -13.658 1.00 52.66 96 THR A CA 1
ATOM 730 C C . THR A 1 96 ? -13.542 2.159 -14.087 1.00 52.66 96 THR A C 1
ATOM 732 O O . THR A 1 96 ? -12.683 1.614 -13.398 1.00 52.66 96 THR A O 1
ATOM 735 N N . THR A 1 97 ? -13.262 2.781 -15.232 1.00 57.59 97 THR A N 1
ATOM 736 C CA . THR A 1 97 ? -11.923 2.911 -15.819 1.00 57.59 97 THR A CA 1
ATOM 737 C C . THR A 1 97 ? -10.941 3.554 -14.843 1.00 57.59 97 THR A C 1
ATOM 739 O O . THR A 1 97 ? -11.202 4.636 -14.320 1.00 57.59 97 THR A O 1
ATOM 742 N N . VAL A 1 98 ? -9.788 2.914 -14.640 1.00 59.19 98 VAL A N 1
ATOM 743 C CA . VAL A 1 98 ? -8.655 3.513 -13.925 1.00 59.19 98 VAL A CA 1
ATOM 744 C C . VAL A 1 98 ? -8.156 4.710 -14.734 1.00 59.19 98 VAL A C 1
ATOM 746 O O . VAL A 1 98 ? -7.627 4.544 -15.832 1.00 59.19 98 VAL A O 1
ATOM 749 N N . THR A 1 99 ? -8.312 5.924 -14.207 1.00 55.88 99 THR A N 1
ATOM 750 C CA . THR A 1 99 ? -7.648 7.114 -14.750 1.00 55.88 99 THR A CA 1
ATOM 751 C C . THR A 1 99 ? -6.209 7.118 -14.255 1.00 55.88 99 THR A C 1
ATOM 753 O O . THR A 1 99 ? -5.921 7.591 -13.157 1.00 55.88 99 THR A O 1
ATOM 756 N N . THR A 1 100 ? -5.312 6.518 -15.031 1.00 52.34 100 THR A N 1
ATOM 757 C CA . THR A 1 100 ? -3.882 6.512 -14.720 1.00 52.34 100 THR A CA 1
ATOM 758 C C . THR A 1 100 ? -3.202 7.767 -15.267 1.00 52.34 100 THR A C 1
ATOM 760 O O . THR A 1 100 ? -3.495 8.216 -16.373 1.00 52.34 100 THR A O 1
ATOM 763 N N . ILE A 1 101 ? -2.284 8.336 -14.479 1.00 59.41 101 ILE A N 1
ATOM 764 C CA . ILE A 1 101 ? -1.396 9.434 -14.898 1.00 59.41 101 ILE A CA 1
ATOM 765 C C . ILE A 1 101 ? -0.241 8.887 -15.768 1.00 59.41 101 ILE A C 1
ATOM 767 O O . ILE A 1 101 ? 0.394 9.642 -16.501 1.00 59.41 101 ILE A O 1
ATOM 771 N N . GLN A 1 102 ? 0.025 7.574 -15.720 1.00 58.69 102 GLN A N 1
ATOM 772 C CA . GLN A 1 102 ? 1.070 6.898 -16.492 1.00 58.69 102 GLN A CA 1
ATOM 773 C C . GLN A 1 102 ? 0.526 5.705 -17.289 1.00 58.69 102 GLN A C 1
ATOM 775 O O . GLN A 1 102 ? 0.041 4.724 -16.720 1.00 58.69 102 GLN A O 1
ATOM 780 N N . ASP A 1 103 ? 0.703 5.742 -18.607 1.00 55.62 103 ASP A N 1
ATOM 781 C CA . ASP A 1 103 ? 0.629 4.555 -19.457 1.00 55.62 103 ASP A CA 1
ATOM 782 C C . ASP A 1 103 ? 1.938 3.786 -19.268 1.00 55.62 103 ASP A C 1
ATOM 784 O O . ASP A 1 103 ? 2.957 4.158 -19.846 1.00 55.62 103 ASP A O 1
ATOM 788 N N . GLY A 1 104 ? 1.958 2.796 -18.370 1.00 53.81 104 GLY A N 1
ATOM 789 C CA . GLY A 1 104 ? 3.177 2.071 -17.997 1.00 53.81 104 GLY A CA 1
ATOM 790 C C . GLY A 1 104 ? 4.040 1.711 -19.212 1.00 53.81 104 GLY A C 1
ATOM 791 O O . GLY A 1 104 ? 3.628 0.923 -20.059 1.00 53.81 104 GLY A O 1
ATOM 792 N N . SER A 1 105 ? 5.233 2.300 -19.305 1.00 52.88 105 SER A N 1
ATOM 793 C CA . SER A 1 105 ? 6.174 2.059 -20.397 1.00 52.88 105 SER A CA 1
ATOM 794 C C . SER A 1 105 ? 7.375 1.262 -19.904 1.00 52.88 105 SER A C 1
ATOM 796 O O . SER A 1 105 ? 7.910 1.509 -18.820 1.00 52.88 105 SER A O 1
ATOM 798 N N . LEU A 1 106 ? 7.820 0.317 -20.728 1.00 45.81 106 LEU A N 1
ATOM 799 C CA . LEU A 1 106 ? 9.160 -0.249 -20.629 1.00 45.81 106 LEU A CA 1
ATOM 800 C C . LEU A 1 106 ? 10.125 0.838 -21.115 1.00 45.81 106 LEU A C 1
ATOM 802 O O . LEU A 1 106 ? 9.988 1.295 -22.249 1.00 45.81 106 LEU A O 1
ATOM 806 N N . ASN A 1 107 ? 11.028 1.298 -20.249 1.00 50.25 107 ASN A N 1
ATOM 807 C CA . ASN A 1 107 ? 12.177 2.087 -20.700 1.00 50.25 107 ASN A CA 1
ATOM 808 C C . ASN A 1 107 ? 13.178 1.173 -21.404 1.00 50.25 107 ASN A C 1
ATOM 810 O O . ASN A 1 107 ? 13.442 0.084 -20.845 1.00 50.25 107 ASN A O 1
#

pLDDT: mean 81.87, std 15.97, range [39.66, 98.19]